Protein AF-A0A2D4GSC5-F1 (afdb_monomer_lite)

Organism: Micrurus corallinus (NCBI:txid54390)

Sequence (103 aa):
GVNVDGFWDIYVHSRNNWLYWQFGFHSLLVCKLDLEPKISQPPLPTKLPYKNNVYWILRQQLNWYDAWKECKQKGSDLASIHSISEQVFLEDIVKRDGFPLWI

InterPro domains:
  IPR001304 C-type lectin-like [PF00059] (61-103)
  IPR001304 C-type lectin-like [PS50041] (50-103)
  IPR016186 C-type lectin-like/link domain superfamily [G3DSA:3.10.100.10] (31-103)
  IPR016187 C-type lectin fold [SSF56436] (17-103)

Radius of gyration: 21.48 Å; chains: 1; bounding box: 57×38×44 Å

Structure (mmCIF, N/CA/C/O backbone):
data_AF-A0A2D4GSC5-F1
#
_entry.id   AF-A0A2D4GSC5-F1
#
loop_
_atom_site.group_PDB
_atom_site.id
_atom_site.type_symbol
_atom_site.label_atom_id
_atom_site.label_alt_id
_atom_site.label_comp_id
_atom_site.label_asym_id
_atom_site.label_entity_id
_atom_site.label_seq_id
_atom_site.pdbx_PDB_ins_code
_atom_site.Cartn_x
_atom_site.Cartn_y
_atom_site.Cartn_z
_atom_site.occupancy
_atom_site.B_iso_or_equiv
_atom_site.auth_seq_id
_atom_site.auth_comp_id
_atom_site.auth_asym_id
_atom_site.auth_atom_id
_atom_site.pdbx_PDB_model_num
ATOM 1 N N . GLY A 1 1 ? 21.493 7.578 -12.870 1.00 60.81 1 GLY A N 1
ATOM 2 C CA . GLY A 1 1 ? 20.131 7.627 -12.286 1.00 60.81 1 GLY A CA 1
ATOM 3 C C . GLY A 1 1 ? 19.229 6.705 -13.079 1.00 60.81 1 GLY A C 1
ATOM 4 O O . GLY A 1 1 ? 19.694 6.200 -14.090 1.00 60.81 1 GLY A O 1
ATOM 5 N N . VAL A 1 2 ? 17.996 6.450 -12.635 1.00 59.62 2 VAL A N 1
ATOM 6 C CA . VAL A 1 2 ? 17.038 5.654 -13.425 1.00 59.62 2 VAL A CA 1
ATOM 7 C C . VAL A 1 2 ? 16.609 6.462 -14.653 1.00 59.62 2 VAL A C 1
ATOM 9 O O . VAL A 1 2 ? 16.202 7.614 -14.505 1.00 59.62 2 VAL A O 1
ATOM 12 N N . ASN A 1 3 ? 16.760 5.892 -15.843 1.00 61.41 3 ASN A N 1
ATOM 13 C CA . ASN A 1 3 ? 16.352 6.483 -17.112 1.00 61.41 3 ASN A CA 1
ATOM 14 C C . ASN A 1 3 ? 14.843 6.247 -17.346 1.00 61.41 3 ASN A C 1
ATOM 16 O O . ASN A 1 3 ? 14.177 5.554 -16.575 1.00 61.41 3 ASN A O 1
ATOM 20 N N . VAL A 1 4 ? 14.270 6.851 -18.386 1.00 63.88 4 VAL A N 1
ATOM 21 C CA . VAL A 1 4 ? 12.831 6.785 -18.707 1.00 63.88 4 VAL A CA 1
ATO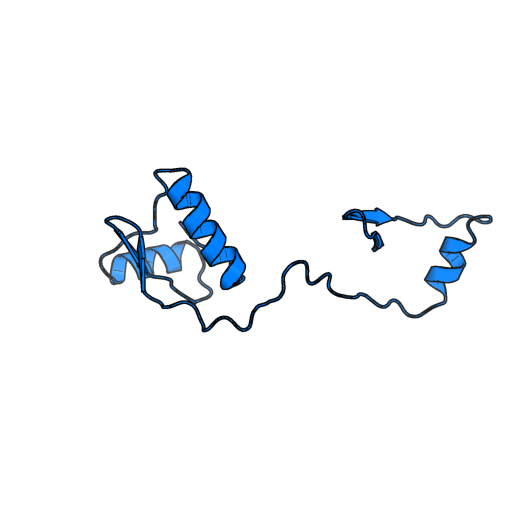M 22 C C . VAL A 1 4 ? 12.339 5.375 -19.053 1.00 63.88 4 VAL A C 1
ATOM 24 O O . VAL A 1 4 ? 11.136 5.137 -19.077 1.00 63.88 4 VAL A O 1
ATOM 27 N N . ASP A 1 5 ? 13.255 4.444 -19.301 1.00 69.00 5 ASP A N 1
ATOM 28 C CA . ASP A 1 5 ? 12.996 3.023 -19.533 1.00 69.00 5 ASP A CA 1
ATOM 29 C C . ASP A 1 5 ? 13.024 2.175 -18.244 1.00 69.00 5 ASP A C 1
ATOM 31 O O . ASP A 1 5 ? 12.769 0.972 -18.290 1.00 69.00 5 ASP A O 1
ATOM 35 N N . GLY A 1 6 ? 13.302 2.790 -17.089 1.00 61.72 6 GLY A N 1
ATOM 36 C CA . GLY A 1 6 ? 13.348 2.119 -15.793 1.00 61.72 6 GLY A CA 1
ATOM 37 C C . GLY A 1 6 ? 14.697 1.481 -15.443 1.00 61.72 6 GLY A C 1
ATOM 38 O O . GLY A 1 6 ? 14.810 0.886 -14.368 1.00 61.72 6 GLY A O 1
ATOM 39 N N . PHE A 1 7 ? 15.731 1.624 -16.279 1.00 66.00 7 PHE A N 1
ATOM 40 C CA . PHE A 1 7 ? 17.068 1.088 -16.003 1.00 66.00 7 PHE A CA 1
ATOM 41 C C . PHE A 1 7 ? 18.008 2.132 -15.398 1.00 66.00 7 PHE A C 1
ATOM 43 O O . PHE A 1 7 ? 17.872 3.334 -15.608 1.00 66.00 7 PHE A O 1
ATOM 50 N N . TRP A 1 8 ? 18.983 1.677 -14.608 1.00 71.69 8 TRP A N 1
ATOM 51 C CA . TRP A 1 8 ? 19.983 2.554 -14.001 1.00 71.69 8 TRP A CA 1
ATOM 52 C C . TRP A 1 8 ? 21.110 2.873 -14.981 1.00 71.69 8 TRP A C 1
ATOM 54 O O . TRP A 1 8 ? 21.912 2.000 -15.306 1.00 71.69 8 TRP A O 1
ATOM 64 N N . ASP A 1 9 ? 21.259 4.149 -15.331 1.00 71.88 9 ASP A N 1
ATOM 65 C CA . ASP A 1 9 ? 22.466 4.636 -15.991 1.00 71.88 9 ASP A CA 1
ATOM 66 C C . ASP A 1 9 ? 23.554 4.908 -14.951 1.00 71.88 9 ASP A C 1
ATOM 68 O O . ASP A 1 9 ? 23.413 5.777 -14.072 1.00 71.88 9 ASP A O 1
ATOM 72 N N . ILE A 1 10 ? 24.652 4.160 -15.067 1.00 72.38 10 ILE A N 1
ATOM 73 C CA . ILE A 1 10 ? 25.862 4.319 -14.261 1.00 72.38 10 ILE A CA 1
ATOM 74 C C . ILE A 1 10 ? 26.954 4.912 -15.152 1.00 72.38 10 ILE A C 1
ATOM 76 O O . ILE A 1 10 ? 27.488 4.245 -16.037 1.00 72.38 10 ILE A O 1
ATOM 80 N N . TYR A 1 11 ? 27.322 6.167 -14.893 1.00 74.25 11 TYR A N 1
ATOM 81 C CA . TYR A 1 11 ? 28.410 6.838 -15.602 1.00 74.25 11 TYR A CA 1
ATOM 82 C C . TYR A 1 11 ? 29.721 6.657 -14.836 1.00 74.25 11 TYR A C 1
ATOM 84 O O . TYR A 1 11 ? 29.937 7.266 -13.789 1.00 74.25 11 TYR A O 1
ATOM 92 N N . VAL A 1 12 ? 30.607 5.809 -15.355 1.00 72.19 12 VAL A N 1
ATOM 93 C CA . VAL A 1 12 ? 31.919 5.543 -14.748 1.00 72.19 12 VAL A CA 1
ATOM 94 C C . VAL A 1 12 ? 32.905 6.671 -15.083 1.00 72.19 12 VAL A C 1
ATOM 96 O O . VAL A 1 12 ? 32.914 7.185 -16.208 1.00 72.19 12 VAL A O 1
ATOM 99 N N . HIS A 1 13 ? 33.754 7.035 -14.113 1.00 70.19 13 HIS A N 1
ATOM 100 C CA . HIS A 1 13 ? 34.829 8.018 -14.280 1.00 70.19 13 HIS A CA 1
ATOM 101 C C . HIS A 1 13 ? 35.824 7.557 -15.351 1.00 70.19 13 HIS A C 1
ATOM 103 O O . HIS A 1 13 ? 36.565 6.594 -15.160 1.00 70.19 13 HIS A O 1
ATOM 109 N N . SER A 1 14 ? 35.847 8.249 -16.489 1.00 73.94 14 SER A N 1
ATOM 110 C CA . SER A 1 14 ? 36.776 7.982 -17.585 1.00 73.94 14 SER A CA 1
ATOM 111 C C . SER A 1 14 ? 37.150 9.282 -18.283 1.00 73.94 14 SER A C 1
ATOM 113 O O . SER A 1 14 ? 36.320 10.174 -18.453 1.00 73.94 14 SER A O 1
ATOM 115 N N . ARG A 1 15 ? 38.413 9.382 -18.712 1.00 66.56 15 ARG A N 1
ATOM 116 C CA . ARG A 1 15 ? 39.005 10.602 -19.284 1.00 66.56 15 ARG A CA 1
ATOM 117 C C . ARG A 1 15 ? 38.282 11.102 -20.545 1.00 66.56 15 ARG A C 1
ATOM 119 O O . ARG A 1 15 ? 38.282 12.299 -20.793 1.00 66.56 15 ARG A O 1
ATOM 126 N N . ASN A 1 16 ? 37.623 10.201 -21.277 1.00 74.06 16 ASN A N 1
ATOM 127 C CA . ASN A 1 16 ? 36.867 10.510 -22.498 1.00 74.06 16 ASN A CA 1
ATOM 128 C C . ASN A 1 16 ? 35.344 10.473 -22.290 1.00 74.06 16 ASN A C 1
ATOM 130 O O . ASN A 1 16 ? 34.586 10.618 -23.247 1.00 74.06 16 ASN A O 1
ATOM 134 N N . ASN A 1 17 ? 34.875 10.259 -21.059 1.00 75.12 17 ASN A N 1
ATOM 135 C CA . ASN A 1 17 ? 33.451 10.229 -20.761 1.00 75.12 17 ASN A CA 1
ATOM 136 C C . ASN A 1 17 ? 32.979 11.630 -20.358 1.00 75.12 17 ASN A C 1
ATOM 138 O O . ASN A 1 17 ? 32.951 11.983 -19.181 1.00 75.12 17 ASN A O 1
ATOM 142 N N . TRP A 1 18 ? 32.634 12.445 -21.352 1.00 72.69 18 TRP A N 1
ATOM 143 C CA . TRP A 1 18 ? 32.167 13.816 -21.135 1.00 72.69 18 TRP A CA 1
ATOM 144 C C . TRP A 1 18 ? 30.893 13.885 -20.268 1.00 72.69 18 TRP A C 1
ATOM 146 O O . TRP A 1 18 ? 30.762 14.808 -19.465 1.00 72.69 18 TRP A O 1
ATOM 156 N N . LEU A 1 19 ? 30.013 12.874 -20.347 1.00 71.19 19 LEU A N 1
ATOM 157 C CA . LEU A 1 19 ? 28.785 12.775 -19.544 1.00 71.19 19 LEU A CA 1
ATOM 158 C C . LEU A 1 19 ? 29.088 12.658 -18.047 1.00 71.19 19 LEU A C 1
ATOM 160 O O . LEU A 1 19 ? 28.401 13.272 -17.234 1.00 71.19 19 LEU A O 1
ATOM 164 N N . TYR A 1 20 ? 30.150 11.933 -17.672 1.00 75.88 20 TYR A N 1
ATOM 165 C CA . TYR A 1 20 ? 30.587 11.850 -16.274 1.00 75.88 20 TYR A CA 1
ATOM 166 C C . TYR A 1 20 ? 30.896 13.242 -15.703 1.00 75.88 20 TYR A C 1
ATOM 168 O O . TYR A 1 20 ? 30.442 13.585 -14.613 1.00 75.88 20 TYR A O 1
ATOM 176 N N . TRP A 1 21 ? 31.641 14.062 -16.450 1.00 72.31 21 TRP A N 1
ATOM 177 C CA . TRP A 1 21 ? 32.005 15.408 -16.011 1.00 72.31 21 TRP A CA 1
ATOM 178 C C . TRP A 1 21 ? 30.796 16.337 -15.998 1.00 72.31 21 TRP A C 1
ATOM 180 O O . TRP A 1 21 ? 30.562 17.025 -15.008 1.00 72.31 21 TRP A O 1
ATOM 190 N N . GLN A 1 22 ? 29.983 16.314 -17.054 1.00 70.94 22 GLN A N 1
ATOM 191 C CA . GLN A 1 22 ? 28.783 17.139 -17.141 1.00 70.94 22 GLN A CA 1
ATOM 192 C C . GLN A 1 22 ? 27.836 16.899 -15.956 1.00 70.94 22 GLN A C 1
ATOM 194 O O . GLN A 1 22 ? 27.403 17.863 -15.328 1.00 70.94 22 GLN A O 1
ATOM 199 N N . PHE A 1 23 ? 27.552 15.642 -15.607 1.00 69.62 23 PHE A N 1
ATOM 200 C CA . PHE A 1 23 ? 26.663 15.320 -14.487 1.00 69.62 23 PHE A CA 1
ATOM 201 C C . PHE A 1 23 ? 27.330 15.425 -13.107 1.00 69.62 23 PHE A C 1
ATOM 203 O O . PHE A 1 23 ? 26.622 15.508 -12.109 1.00 69.62 23 PHE A O 1
ATOM 210 N N . GLY A 1 24 ? 28.664 15.453 -13.025 1.00 65.69 24 GLY A N 1
ATOM 211 C CA . GLY A 1 24 ? 29.395 15.666 -11.772 1.00 65.69 24 GLY A CA 1
ATOM 212 C C . GLY A 1 24 ? 29.504 17.136 -11.343 1.00 65.69 24 GLY A C 1
ATOM 213 O O . GLY A 1 24 ? 29.620 17.409 -10.151 1.00 65.69 24 GLY A O 1
ATOM 214 N N . PHE A 1 25 ? 29.465 18.083 -12.289 1.00 64.19 25 PHE A N 1
ATOM 215 C CA . PHE A 1 25 ? 29.591 19.521 -12.000 1.00 64.19 25 PHE A CA 1
ATOM 216 C C . PHE A 1 25 ? 28.262 20.231 -11.699 1.00 64.19 25 PHE A C 1
ATOM 218 O O . PHE A 1 25 ? 28.273 21.301 -11.092 1.00 64.19 25 PHE A O 1
ATOM 225 N N . HIS A 1 26 ? 27.123 19.665 -12.106 1.00 61.09 26 HIS A N 1
ATOM 226 C CA . HIS A 1 26 ? 25.802 20.261 -11.881 1.00 61.09 26 HIS A CA 1
ATOM 227 C C . HIS A 1 26 ? 25.142 19.665 -10.630 1.00 61.09 26 HIS A C 1
ATOM 229 O O . HIS A 1 26 ? 25.319 18.486 -10.328 1.00 61.09 26 HIS A O 1
ATOM 235 N N . SER A 1 27 ?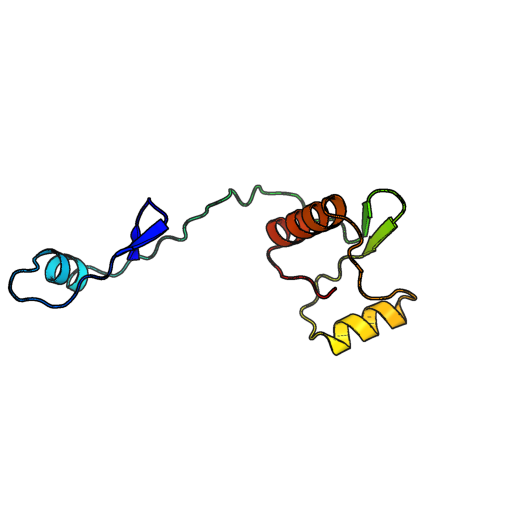 24.377 20.474 -9.889 1.00 55.66 27 SER A N 1
ATOM 236 C CA . SER A 1 27 ? 23.644 20.016 -8.703 1.00 55.66 27 SER A CA 1
ATOM 237 C C . SER A 1 27 ? 22.773 18.796 -9.022 1.00 55.66 27 SER A C 1
ATOM 239 O O . SER A 1 27 ? 21.989 18.812 -9.971 1.00 55.66 27 SER A O 1
ATOM 241 N N . LEU A 1 28 ? 22.905 17.741 -8.213 1.00 67.31 28 LEU A N 1
ATOM 242 C CA . LEU A 1 28 ? 22.153 16.499 -8.370 1.00 67.31 28 LEU A CA 1
ATOM 243 C C . LEU A 1 28 ? 20.690 16.727 -7.969 1.00 67.31 28 LEU A C 1
ATOM 245 O O . LEU A 1 28 ? 20.362 16.805 -6.787 1.00 67.31 28 LEU A O 1
ATOM 249 N N . LEU A 1 29 ? 19.812 16.838 -8.962 1.00 59.09 29 LEU A N 1
ATOM 250 C CA . LEU A 1 29 ? 18.366 16.897 -8.772 1.00 59.09 29 LEU A CA 1
ATOM 251 C C . LEU A 1 29 ? 17.786 15.495 -8.965 1.00 59.09 29 LEU A C 1
ATOM 253 O O . LEU A 1 29 ? 17.993 14.866 -10.001 1.00 59.09 29 LEU A O 1
ATOM 257 N N . VAL A 1 30 ? 17.057 15.007 -7.963 1.00 66.94 30 VAL A N 1
ATOM 258 C CA . VAL A 1 30 ? 16.326 13.739 -8.040 1.00 66.94 30 VAL A CA 1
ATOM 259 C C . VAL A 1 30 ? 14.841 14.059 -8.046 1.00 66.94 30 VAL A C 1
ATOM 261 O O . VAL A 1 30 ? 14.291 14.517 -7.046 1.00 66.94 30 VAL A O 1
ATOM 264 N N . CYS A 1 31 ? 14.188 13.816 -9.178 1.00 61.94 31 CYS A N 1
ATOM 265 C CA . CYS A 1 31 ? 12.737 13.864 -9.261 1.00 61.94 31 CYS A CA 1
ATOM 266 C C . CYS A 1 31 ? 12.179 12.494 -8.885 1.00 61.94 31 CYS A C 1
ATOM 268 O O . CYS A 1 31 ? 12.628 11.462 -9.384 1.00 61.94 31 CYS A O 1
ATOM 270 N N . LYS A 1 32 ? 11.185 12.482 -7.999 1.00 65.62 32 LYS A N 1
ATOM 271 C CA . LYS A 1 32 ? 10.407 11.281 -7.727 1.00 65.62 32 LYS A CA 1
ATOM 272 C C . LYS A 1 32 ? 9.622 10.934 -8.996 1.00 65.62 32 LYS A C 1
ATOM 274 O O . LYS A 1 32 ? 8.838 11.752 -9.466 1.00 65.62 32 LYS A O 1
ATOM 279 N N . LEU A 1 33 ? 9.842 9.740 -9.547 1.00 63.38 33 LEU A N 1
ATOM 280 C CA . LEU A 1 33 ? 8.962 9.164 -10.564 1.00 63.38 33 LEU A CA 1
ATOM 281 C C . LEU A 1 33 ? 7.627 8.860 -9.872 1.00 63.38 33 LEU A C 1
ATOM 283 O O . LEU A 1 33 ? 7.470 7.813 -9.245 1.00 63.38 33 LEU A O 1
ATOM 287 N N . ASP A 1 34 ? 6.688 9.805 -9.903 1.00 57.56 34 ASP A N 1
ATOM 288 C CA . ASP A 1 34 ? 5.295 9.539 -9.547 1.00 57.56 34 ASP A CA 1
ATOM 289 C C . ASP A 1 34 ? 4.701 8.644 -10.646 1.00 57.56 34 ASP A C 1
ATOM 291 O O . ASP A 1 34 ? 4.073 9.109 -11.592 1.00 57.56 34 ASP A O 1
ATOM 295 N N . LEU A 1 35 ? 4.978 7.339 -10.555 1.00 58.25 35 LEU A N 1
ATOM 296 C CA . LEU A 1 35 ? 4.503 6.325 -11.505 1.00 58.25 35 LEU A CA 1
ATOM 297 C C . LEU A 1 35 ? 2.987 6.130 -11.463 1.00 58.25 35 LEU A C 1
ATOM 299 O O . LEU A 1 35 ? 2.417 5.535 -12.371 1.00 58.25 35 LEU A O 1
ATOM 303 N N . GLU A 1 36 ? 2.322 6.671 -10.452 1.00 58.56 36 GLU A N 1
ATOM 304 C CA . GLU A 1 36 ? 0.876 6.717 -10.375 1.00 58.56 36 GLU A CA 1
ATOM 305 C C . GLU A 1 36 ? 0.509 8.088 -9.807 1.00 58.56 36 GLU A C 1
ATOM 307 O O . GLU A 1 36 ? 1.161 8.543 -8.853 1.00 58.56 36 GLU A O 1
ATOM 312 N N . PRO A 1 37 ? -0.518 8.781 -10.336 1.00 56.28 37 PRO A N 1
ATOM 313 C CA . PRO A 1 37 ? -1.106 9.852 -9.566 1.00 56.28 37 PRO A CA 1
ATOM 314 C C . PRO A 1 37 ? -1.467 9.219 -8.223 1.00 56.28 37 PRO A C 1
ATOM 316 O O . PRO A 1 37 ? -2.259 8.276 -8.172 1.00 56.28 37 PRO A O 1
ATOM 319 N N . LYS A 1 38 ? -0.922 9.752 -7.122 1.00 57.84 38 LYS A N 1
ATOM 320 C CA . LYS A 1 38 ? -1.667 9.746 -5.866 1.00 57.84 38 LYS A CA 1
ATOM 321 C C . LYS A 1 38 ? -2.916 10.557 -6.174 1.00 57.84 38 LYS A C 1
ATOM 323 O O . LYS A 1 38 ? -2.984 11.748 -5.884 1.00 57.84 38 LYS A O 1
ATOM 328 N N . ILE A 1 39 ? -3.869 9.923 -6.866 1.00 55.00 39 ILE A N 1
ATOM 329 C CA . ILE A 1 39 ? -5.242 10.366 -6.965 1.00 55.00 39 ILE A CA 1
ATOM 330 C C . ILE A 1 39 ? -5.539 10.740 -5.525 1.00 55.00 39 ILE A C 1
ATOM 332 O O . ILE A 1 39 ? -5.211 9.971 -4.616 1.00 55.00 39 ILE A O 1
ATOM 336 N N . SER A 1 40 ? -6.039 11.948 -5.310 1.00 54.94 40 SER A N 1
ATOM 337 C CA . SER A 1 40 ? -6.544 12.416 -4.028 1.00 54.94 40 SER A CA 1
ATOM 338 C C . SER A 1 40 ? -7.730 11.533 -3.633 1.00 54.94 40 SER A C 1
ATOM 340 O O . SER A 1 40 ? -8.883 11.959 -3.643 1.00 54.94 40 SER A O 1
ATOM 342 N N . GLN A 1 41 ? -7.476 10.245 -3.435 1.00 62.75 41 GLN A N 1
ATOM 343 C CA . GLN A 1 41 ? -8.457 9.270 -3.069 1.00 62.75 41 GLN A CA 1
ATOM 344 C C . GLN A 1 41 ? -8.773 9.579 -1.622 1.00 62.75 41 GLN A C 1
ATOM 346 O O . GLN A 1 41 ? -7.861 9.843 -0.828 1.00 62.75 41 GLN A O 1
ATOM 351 N N . PRO A 1 42 ? -10.062 9.575 -1.271 1.00 69.12 42 PRO A N 1
ATOM 352 C CA . PRO A 1 42 ? -10.422 9.624 0.125 1.00 69.12 42 PRO A CA 1
ATOM 353 C C . PRO A 1 42 ? -9.666 8.509 0.864 1.00 69.12 42 PRO A C 1
ATOM 355 O O . PRO A 1 42 ? -9.449 7.434 0.286 1.00 69.12 42 PRO A O 1
ATOM 358 N N . PRO A 1 43 ? -9.251 8.761 2.117 1.00 73.75 43 PRO A N 1
ATOM 359 C CA . PRO A 1 43 ? -8.558 7.760 2.910 1.00 73.75 43 PRO A CA 1
ATOM 360 C C . PRO A 1 43 ? -9.371 6.467 2.901 1.00 73.75 43 PRO A C 1
ATOM 362 O O . PRO A 1 43 ? -10.590 6.500 3.098 1.00 73.75 43 PRO A O 1
ATOM 365 N N . LEU A 1 44 ? -8.702 5.332 2.669 1.00 81.25 44 LEU A N 1
ATOM 366 C CA . LEU A 1 44 ? -9.369 4.034 2.646 1.00 81.25 44 LEU A CA 1
ATOM 367 C C . LEU A 1 44 ? -10.178 3.840 3.941 1.00 81.25 44 LEU A C 1
ATOM 369 O O . LEU A 1 44 ? -9.710 4.209 5.022 1.00 81.25 44 LEU A O 1
ATOM 373 N N . PRO A 1 45 ? -11.408 3.312 3.885 1.00 87.50 45 PRO A N 1
ATOM 374 C CA . PRO A 1 45 ? -12.127 2.934 5.092 1.00 87.50 45 PRO A CA 1
ATOM 375 C C . PRO A 1 45 ? -11.341 1.909 5.920 1.00 87.50 45 PRO A C 1
ATOM 377 O O . PRO A 1 45 ? -10.697 1.016 5.384 1.00 87.50 45 PRO A O 1
ATOM 380 N N . THR A 1 46 ? -11.449 1.988 7.248 1.00 88.94 46 THR A N 1
ATOM 381 C CA . THR A 1 46 ? -10.833 1.012 8.172 1.00 88.94 46 THR A CA 1
ATOM 382 C C . THR A 1 46 ? -11.465 -0.385 8.055 1.00 88.94 46 THR A C 1
ATOM 384 O O . THR A 1 46 ? -10.887 -1.358 8.525 1.00 88.94 46 THR A O 1
ATOM 387 N N . LYS A 1 47 ? -12.651 -0.501 7.443 1.00 92.81 47 LYS A N 1
ATOM 388 C CA . LYS A 1 47 ? -13.337 -1.773 7.182 1.00 92.81 47 LYS A CA 1
ATOM 389 C C . LYS A 1 47 ? -13.699 -1.865 5.708 1.00 92.81 47 LYS A C 1
ATOM 391 O O . LYS A 1 47 ? -14.396 -0.984 5.206 1.00 92.81 47 LYS A O 1
ATOM 396 N N . LEU A 1 48 ? -13.270 -2.930 5.045 1.00 92.44 48 LEU A N 1
ATOM 397 C CA . LEU A 1 48 ? -13.488 -3.149 3.621 1.00 92.44 48 LEU A CA 1
ATOM 398 C C . LEU A 1 48 ? -14.174 -4.504 3.406 1.00 92.44 48 LEU A C 1
ATOM 400 O O . LEU A 1 48 ? -13.567 -5.541 3.680 1.00 92.44 48 LEU A O 1
ATOM 404 N N . PRO A 1 49 ? -15.437 -4.535 2.950 1.00 93.75 49 PRO A N 1
ATOM 405 C CA . PRO A 1 49 ? -16.075 -5.786 2.570 1.00 93.75 49 PRO A CA 1
ATOM 406 C C . PRO A 1 49 ? -15.473 -6.298 1.256 1.00 93.75 49 PRO A C 1
ATOM 408 O O . PRO A 1 49 ? -15.352 -5.550 0.287 1.00 93.75 49 PRO A O 1
ATOM 411 N N . TYR A 1 50 ? -15.131 -7.582 1.213 1.00 94.31 50 TYR A N 1
ATOM 412 C CA . TYR A 1 50 ? -14.699 -8.262 -0.002 1.00 94.31 50 TYR A CA 1
ATOM 413 C C . TYR A 1 50 ? -15.262 -9.683 -0.023 1.00 94.31 50 TYR A C 1
ATOM 415 O O . TYR A 1 50 ? -14.924 -10.520 0.817 1.00 94.31 50 TYR A O 1
ATOM 423 N N . LYS A 1 51 ? -16.137 -9.955 -0.999 1.00 92.81 51 LYS A N 1
ATOM 424 C CA . LYS A 1 51 ? -16.917 -11.200 -1.081 1.00 92.81 51 LYS A CA 1
ATOM 425 C C . LYS A 1 51 ? -17.653 -11.475 0.242 1.00 92.81 51 LYS A C 1
ATOM 427 O O . LYS A 1 51 ? -18.458 -10.655 0.668 1.00 92.81 51 LYS A O 1
ATOM 432 N N . ASN A 1 52 ? -17.358 -12.605 0.883 1.00 93.19 52 ASN A N 1
ATOM 433 C CA . ASN A 1 52 ? -17.999 -13.058 2.117 1.00 93.19 52 ASN A CA 1
ATOM 434 C C . ASN A 1 52 ? -17.240 -12.623 3.383 1.00 93.19 52 ASN A C 1
ATOM 436 O O . ASN A 1 52 ? -17.657 -12.974 4.483 1.00 93.19 52 ASN A O 1
ATOM 440 N N . ASN A 1 53 ? -16.138 -11.879 3.238 1.00 91.31 53 ASN A N 1
ATOM 441 C CA . ASN A 1 53 ? -15.265 -11.473 4.334 1.00 91.31 53 ASN A CA 1
ATOM 442 C C . ASN A 1 53 ? -15.271 -9.949 4.512 1.00 91.31 53 ASN A C 1
ATOM 444 O O . ASN A 1 53 ? -15.555 -9.186 3.585 1.00 91.31 53 ASN A O 1
ATOM 448 N N . VAL A 1 54 ? -14.914 -9.497 5.715 1.00 92.94 54 VAL A N 1
ATOM 449 C CA . VAL A 1 54 ? -14.693 -8.079 6.016 1.00 92.94 54 VAL A CA 1
ATOM 450 C C . VAL A 1 54 ? -13.266 -7.903 6.509 1.00 92.94 54 VAL A C 1
ATOM 452 O O . VAL A 1 54 ? -12.893 -8.430 7.554 1.00 92.94 54 VAL A O 1
ATOM 455 N N . TYR A 1 55 ? -12.489 -7.128 5.763 1.00 93.00 55 TYR A N 1
ATOM 456 C CA . TYR A 1 55 ? -11.102 -6.807 6.058 1.00 93.00 55 TYR A CA 1
ATOM 457 C C . TYR A 1 55 ? -11.013 -5.586 6.963 1.00 93.00 55 TYR A C 1
ATOM 459 O O . TYR A 1 55 ? -11.583 -4.540 6.654 1.00 93.00 55 TYR A O 1
ATOM 467 N N . TRP A 1 56 ? -10.289 -5.708 8.073 1.00 92.88 56 TRP A N 1
ATOM 468 C CA . TRP A 1 56 ? -10.050 -4.609 9.006 1.00 92.88 56 TRP A CA 1
ATOM 469 C C . TRP A 1 56 ? -8.622 -4.103 8.838 1.00 92.88 56 TRP A C 1
ATOM 471 O O . TRP A 1 56 ? -7.668 -4.823 9.117 1.00 92.88 56 TRP A O 1
ATOM 481 N N . ILE A 1 57 ? -8.477 -2.861 8.384 1.00 91.00 57 ILE A N 1
ATOM 482 C CA . ILE A 1 57 ? -7.180 -2.268 8.059 1.00 91.00 57 ILE A CA 1
ATOM 483 C C . ILE A 1 57 ? -6.654 -1.490 9.264 1.00 91.00 57 ILE A C 1
ATOM 485 O O . ILE A 1 57 ? -7.187 -0.440 9.633 1.00 91.00 57 ILE A O 1
ATOM 489 N N . LEU A 1 58 ? -5.592 -1.997 9.889 1.00 89.62 58 LEU A N 1
ATOM 490 C CA . LEU A 1 58 ? -4.910 -1.330 10.996 1.00 89.62 58 LEU A CA 1
ATOM 491 C C . LEU A 1 58 ? -3.837 -0.382 10.448 1.00 89.62 58 LEU A C 1
ATOM 493 O O . LEU A 1 58 ? -2.740 -0.803 10.102 1.00 89.62 58 LEU A O 1
ATOM 497 N N . ARG A 1 59 ? -4.134 0.920 10.408 1.00 85.81 59 ARG A N 1
ATOM 498 C CA . ARG A 1 59 ? -3.207 1.971 9.934 1.00 85.81 59 ARG A CA 1
ATOM 499 C C . ARG A 1 59 ? -2.184 2.396 10.992 1.00 85.81 59 ARG A C 1
ATOM 501 O O . ARG A 1 59 ? -1.946 3.581 11.202 1.00 85.81 59 ARG A O 1
ATOM 508 N N . GLN A 1 60 ? -1.635 1.425 11.710 1.00 87.88 60 GLN A N 1
ATOM 509 C CA . GLN A 1 60 ? -0.640 1.633 12.757 1.00 87.88 60 GLN A CA 1
ATO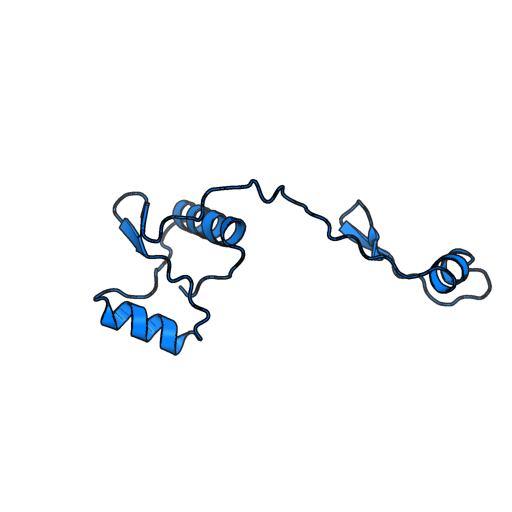M 510 C C . GLN A 1 60 ? 0.668 0.974 12.331 1.00 87.88 60 GLN A C 1
ATOM 512 O O . GLN A 1 60 ? 0.663 -0.142 11.816 1.00 87.88 60 GLN A O 1
ATOM 517 N N . GLN A 1 61 ? 1.793 1.648 12.563 1.00 90.06 61 GLN A N 1
ATOM 518 C CA . GLN A 1 61 ? 3.105 1.062 12.319 1.00 90.06 61 GLN A CA 1
ATOM 519 C C . GLN A 1 61 ? 3.434 0.085 13.453 1.00 90.06 61 GLN A C 1
ATOM 521 O O . GLN A 1 61 ? 3.934 0.480 14.503 1.00 90.06 61 GLN A O 1
ATOM 526 N N . LEU A 1 62 ? 3.115 -1.188 13.238 1.00 93.00 62 LEU A N 1
ATOM 527 C CA . LEU A 1 62 ? 3.340 -2.273 14.190 1.00 93.00 62 LEU A CA 1
ATOM 528 C C . LEU A 1 62 ? 4.398 -3.233 13.642 1.00 93.00 62 LEU A C 1
ATOM 530 O O . LEU A 1 62 ? 4.522 -3.409 12.428 1.00 93.00 62 LEU A O 1
ATOM 534 N N . ASN A 1 63 ? 5.148 -3.884 14.531 1.00 95.75 63 ASN A N 1
ATOM 535 C CA . ASN A 1 63 ? 5.856 -5.105 14.150 1.00 95.75 63 ASN A CA 1
ATOM 536 C C . ASN A 1 63 ? 4.848 -6.262 14.010 1.00 95.75 63 ASN A C 1
ATOM 538 O O . ASN A 1 63 ? 3.691 -6.148 14.417 1.00 95.75 63 ASN A O 1
ATOM 542 N N . TRP A 1 64 ? 5.294 -7.382 13.441 1.00 95.25 64 TRP A N 1
ATOM 543 C CA . TRP A 1 64 ? 4.423 -8.530 13.181 1.00 95.25 64 TRP A CA 1
ATOM 544 C C . TRP A 1 64 ? 3.717 -9.055 14.444 1.00 95.25 64 TRP A C 1
ATOM 546 O O . TRP A 1 64 ? 2.517 -9.322 14.413 1.00 95.25 64 TRP A O 1
ATOM 556 N N . TYR A 1 65 ? 4.433 -9.157 15.570 1.00 96.81 65 TYR A N 1
ATOM 557 C CA . TYR A 1 65 ? 3.875 -9.696 16.813 1.00 96.81 65 TYR A CA 1
ATOM 558 C C . TYR A 1 65 ? 2.797 -8.782 17.404 1.00 96.81 65 TYR A C 1
ATOM 560 O O . TYR A 1 65 ? 1.734 -9.257 17.803 1.00 96.81 65 TYR A O 1
ATOM 568 N N . ASP A 1 66 ? 3.039 -7.471 17.417 1.00 97.44 66 ASP A N 1
ATOM 569 C CA . ASP A 1 66 ? 2.064 -6.493 17.897 1.00 97.44 66 ASP A CA 1
ATOM 570 C C . ASP A 1 66 ? 0.834 -6.435 16.981 1.00 97.44 66 ASP A C 1
ATOM 572 O O . ASP A 1 66 ? -0.289 -6.372 17.476 1.00 97.44 66 ASP A O 1
ATOM 576 N N .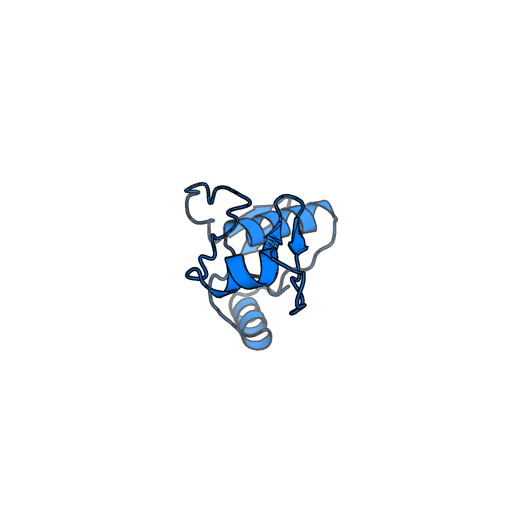 ALA A 1 67 ? 1.012 -6.546 15.659 1.00 96.50 67 ALA A N 1
ATOM 577 C CA . ALA A 1 67 ? -0.099 -6.628 14.710 1.00 96.50 67 ALA A CA 1
ATOM 578 C C . ALA A 1 67 ? -0.966 -7.874 14.948 1.00 96.50 67 ALA A C 1
ATOM 580 O O . ALA A 1 67 ? -2.189 -7.771 15.057 1.00 96.50 67 ALA A O 1
ATOM 581 N N . TRP A 1 68 ? -0.338 -9.044 15.097 1.00 96.38 68 TRP A N 1
ATOM 582 C CA . TRP A 1 68 ? -1.035 -10.289 15.418 1.00 96.38 68 TRP A CA 1
ATOM 583 C C . TRP A 1 68 ? -1.796 -10.190 16.747 1.00 96.38 68 TRP A C 1
ATOM 585 O O . TRP A 1 68 ? -2.976 -10.542 16.826 1.00 96.38 68 TRP A O 1
ATOM 595 N N . LYS A 1 69 ? -1.152 -9.648 17.787 1.00 97.62 69 LYS A N 1
ATOM 596 C CA . LYS A 1 69 ? -1.761 -9.442 19.105 1.00 97.62 69 LYS A CA 1
ATOM 597 C C . LYS A 1 69 ? -2.967 -8.501 19.038 1.00 97.62 69 LYS A C 1
ATOM 599 O O . LYS A 1 69 ? -4.001 -8.818 19.625 1.00 97.62 69 LYS A O 1
ATOM 604 N N . GLU A 1 70 ? -2.870 -7.387 18.316 1.00 96.31 70 GLU A N 1
ATOM 605 C CA . GLU A 1 70 ? -3.987 -6.455 18.102 1.00 96.31 70 GLU A CA 1
ATOM 606 C C . GLU A 1 70 ? -5.162 -7.125 17.379 1.00 96.31 70 GLU A C 1
ATOM 608 O O . GLU A 1 70 ? -6.314 -6.969 17.793 1.00 96.31 70 GLU A O 1
ATOM 613 N N . CYS A 1 71 ? -4.893 -7.923 16.339 1.00 94.75 71 CYS A N 1
ATOM 614 C CA . CYS A 1 71 ? -5.924 -8.703 15.652 1.00 94.75 71 CYS A CA 1
ATOM 615 C C . CYS A 1 71 ? -6.633 -9.663 16.617 1.00 94.75 71 CYS A C 1
ATOM 617 O O . CYS A 1 71 ? -7.866 -9.670 16.678 1.00 94.75 71 CYS A O 1
ATOM 619 N N . LYS A 1 72 ? -5.871 -10.397 17.439 1.00 96.62 72 LYS A N 1
ATOM 620 C CA . LYS A 1 72 ? -6.415 -11.318 18.451 1.00 96.62 72 LYS A CA 1
ATOM 621 C C . LYS A 1 72 ? -7.257 -10.607 19.504 1.00 96.62 72 LYS A C 1
ATOM 623 O O . LYS A 1 72 ? -8.343 -11.079 19.830 1.00 96.62 72 LYS A O 1
ATOM 628 N N . GLN A 1 73 ? -6.809 -9.453 19.999 1.00 96.19 73 GLN A N 1
ATOM 629 C CA . GLN A 1 73 ? -7.565 -8.652 20.970 1.00 96.19 73 GLN A CA 1
ATOM 630 C C . GLN A 1 73 ? -8.902 -8.146 20.415 1.00 96.19 73 GLN A C 1
ATOM 632 O O . GLN A 1 73 ? -9.855 -7.973 21.170 1.00 96.19 73 GLN A O 1
ATOM 637 N N . LYS A 1 74 ? -8.996 -7.944 19.096 1.00 92.88 74 LYS A N 1
ATOM 638 C CA . LYS A 1 74 ? -10.238 -7.568 18.404 1.00 92.88 74 LYS A CA 1
ATOM 639 C C . LYS A 1 74 ? -11.106 -8.772 18.009 1.00 92.88 74 LYS A C 1
ATOM 641 O O . LYS A 1 74 ? -12.096 -8.586 17.307 1.00 92.88 74 LYS A O 1
ATOM 646 N N . GLY A 1 75 ? -10.761 -9.984 18.452 1.00 93.62 75 GLY A N 1
ATOM 647 C CA . GLY A 1 75 ? -11.498 -11.210 18.137 1.00 93.62 75 GLY A CA 1
ATOM 648 C C . GLY A 1 75 ? -11.285 -11.718 16.708 1.00 93.62 75 GLY A C 1
ATOM 649 O O . GLY A 1 75 ? -12.138 -12.431 16.189 1.00 93.62 75 GLY A O 1
ATOM 650 N N . SER A 1 76 ? -10.174 -11.340 16.069 1.00 93.56 76 SER A N 1
ATOM 651 C CA . SER A 1 76 ? -9.801 -11.720 14.701 1.00 93.56 76 SER A CA 1
ATOM 652 C C . SER A 1 76 ? -8.417 -12.387 14.669 1.00 93.56 76 SER A C 1
ATOM 654 O O . SER A 1 76 ? -7.790 -12.622 15.703 1.00 93.56 76 SER A O 1
ATOM 656 N N . ASP A 1 77 ? -7.925 -12.700 13.475 1.00 95.00 77 ASP A N 1
ATOM 657 C CA . ASP A 1 77 ? -6.529 -13.055 13.206 1.00 95.00 77 ASP A CA 1
ATOM 658 C C . ASP A 1 77 ? -5.964 -12.173 12.081 1.00 95.00 77 ASP A C 1
ATOM 660 O O . ASP A 1 77 ? -6.703 -11.366 11.502 1.00 95.00 77 ASP A O 1
ATOM 664 N N . LEU A 1 78 ? -4.669 -12.312 11.789 1.00 95.81 78 LEU A N 1
ATOM 665 C CA . LEU A 1 78 ? -4.104 -11.811 10.535 1.00 95.81 78 LEU A CA 1
ATOM 666 C C . LEU A 1 78 ? -4.826 -12.457 9.337 1.00 95.81 78 LEU A C 1
ATOM 668 O O . LEU A 1 78 ? -5.344 -13.574 9.423 1.00 95.81 78 LEU A O 1
ATOM 672 N N . ALA A 1 79 ? -4.924 -11.717 8.233 1.00 94.62 79 ALA A N 1
ATOM 673 C CA . ALA A 1 79 ? -5.657 -12.177 7.061 1.00 94.62 79 ALA A CA 1
ATOM 674 C C . ALA A 1 79 ? -4.873 -13.265 6.323 1.00 94.62 79 ALA A C 1
ATOM 676 O O . ALA A 1 79 ? -3.702 -13.089 6.037 1.00 94.62 79 ALA A O 1
ATOM 677 N N . SER A 1 80 ? -5.529 -14.348 5.917 1.00 94.19 80 SER A N 1
ATOM 678 C CA . SER A 1 80 ? -4.923 -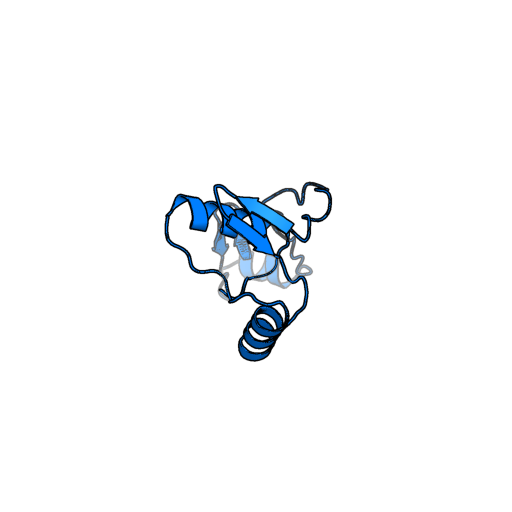15.340 5.022 1.00 94.19 80 SER A CA 1
ATOM 679 C C . SER A 1 80 ? -5.468 -15.187 3.604 1.00 94.19 80 SER A C 1
ATOM 681 O O . SER A 1 80 ? -6.618 -14.800 3.407 1.00 94.19 80 SER A O 1
ATOM 683 N N . ILE A 1 81 ? -4.620 -15.459 2.610 1.00 94.88 81 ILE A N 1
ATOM 684 C CA . ILE A 1 81 ? -4.960 -15.334 1.190 1.00 94.88 81 ILE A CA 1
ATOM 685 C C . ILE A 1 81 ? -5.263 -16.723 0.627 1.00 94.88 81 ILE A C 1
ATOM 687 O O . ILE A 1 81 ? -4.416 -17.614 0.643 1.00 94.88 81 ILE A O 1
ATOM 691 N N . HIS A 1 82 ? -6.462 -16.895 0.081 1.00 94.69 82 HIS A N 1
ATOM 692 C CA . HIS A 1 82 ? -6.969 -18.158 -0.456 1.00 94.69 82 HIS A CA 1
ATOM 693 C C . HIS A 1 82 ? -7.286 -18.097 -1.954 1.00 94.69 82 HIS A C 1
ATOM 695 O O . HIS A 1 82 ? -7.751 -19.079 -2.534 1.00 94.69 82 HIS A O 1
ATOM 701 N N . SER A 1 83 ? -7.067 -16.954 -2.610 1.00 96.06 83 SER A N 1
ATOM 702 C CA . SER A 1 83 ? -7.257 -16.825 -4.056 1.00 96.06 83 SER A CA 1
ATOM 703 C C . SER A 1 83 ? -6.437 -15.689 -4.663 1.00 96.06 83 SER A C 1
ATOM 705 O O . S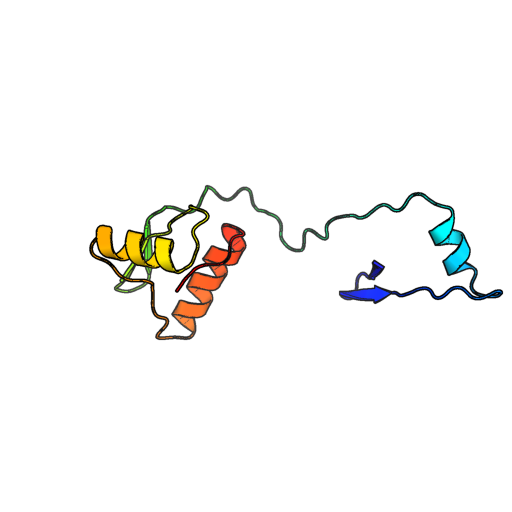ER A 1 83 ? -6.181 -14.679 -4.014 1.00 96.06 83 SER A O 1
ATOM 707 N N . ILE A 1 84 ? -6.129 -15.798 -5.958 1.00 96.69 84 ILE A N 1
ATOM 708 C CA . ILE A 1 84 ? -5.474 -14.723 -6.727 1.00 96.69 84 ILE A CA 1
ATOM 709 C C . ILE A 1 84 ? -6.297 -13.431 -6.662 1.00 96.69 84 ILE A C 1
ATOM 711 O O . ILE A 1 84 ? -5.757 -12.346 -6.489 1.00 96.69 84 ILE A O 1
ATOM 715 N N . SER A 1 85 ? -7.626 -13.538 -6.741 1.00 96.44 85 SER A N 1
ATOM 716 C CA . SER A 1 85 ? -8.510 -12.371 -6.661 1.00 96.44 85 SER A CA 1
ATOM 717 C C . SER A 1 85 ? -8.410 -11.626 -5.323 1.00 96.44 85 SER A C 1
ATOM 719 O O . SER A 1 85 ? -8.554 -10.409 -5.287 1.00 96.44 85 SER A O 1
ATOM 721 N N . GLU A 1 86 ? -8.150 -12.353 -4.236 1.00 95.12 86 GLU A N 1
ATOM 722 C CA . GLU A 1 86 ? -7.976 -11.791 -2.896 1.00 95.12 86 GLU A CA 1
ATOM 723 C C . GLU A 1 86 ? -6.598 -11.149 -2.735 1.00 95.12 86 GLU A C 1
ATOM 725 O O . GLU A 1 86 ? -6.499 -10.052 -2.194 1.00 95.12 86 GLU A O 1
ATOM 730 N N . GLN A 1 87 ? -5.559 -11.768 -3.305 1.00 95.38 87 GLN A N 1
ATOM 731 C CA . GLN A 1 87 ? -4.232 -11.163 -3.396 1.00 95.38 87 GLN A CA 1
ATOM 732 C C . GLN A 1 87 ? -4.280 -9.816 -4.128 1.00 95.38 87 GLN A C 1
ATOM 734 O O . GLN A 1 87 ? -3.834 -8.812 -3.584 1.00 95.38 87 GLN A O 1
ATOM 739 N N . VAL A 1 88 ? -4.884 -9.770 -5.322 1.00 95.75 88 VAL A N 1
ATOM 740 C CA . VAL A 1 88 ? -5.002 -8.535 -6.121 1.00 95.75 88 VAL A CA 1
ATOM 741 C C . VAL A 1 88 ? -5.769 -7.445 -5.363 1.00 95.75 88 VAL A C 1
ATOM 743 O O . VAL A 1 88 ? -5.411 -6.272 -5.430 1.00 95.75 88 VAL A O 1
ATOM 746 N N . PHE A 1 89 ? -6.805 -7.820 -4.609 1.00 93.69 89 PHE A N 1
ATOM 747 C CA . PHE A 1 89 ? -7.551 -6.887 -3.764 1.00 93.69 89 PHE A CA 1
ATOM 748 C C . PHE A 1 89 ? -6.688 -6.287 -2.638 1.00 93.69 89 PHE A C 1
ATOM 750 O O . PHE A 1 89 ? -6.728 -5.078 -2.414 1.00 93.69 89 PHE A O 1
ATOM 757 N N . LEU A 1 90 ? -5.882 -7.102 -1.950 1.00 93.06 90 LEU A N 1
ATOM 758 C CA . LEU A 1 90 ? -4.966 -6.624 -0.906 1.00 93.06 90 LEU A CA 1
ATOM 759 C C . LEU A 1 90 ? -3.804 -5.798 -1.478 1.00 93.06 90 LEU A C 1
ATOM 761 O O . LEU A 1 90 ? -3.379 -4.827 -0.854 1.00 93.06 90 LEU A O 1
ATOM 765 N N . GLU A 1 91 ? -3.319 -6.132 -2.673 1.00 91.88 91 GLU A N 1
ATOM 766 C CA . GLU A 1 91 ? -2.312 -5.338 -3.384 1.00 91.88 91 GLU A CA 1
ATOM 767 C C . GLU A 1 91 ? -2.830 -3.937 -3.742 1.00 91.88 91 GLU A C 1
ATOM 769 O O . GLU A 1 91 ? -2.086 -2.968 -3.597 1.00 91.88 91 GLU A O 1
ATOM 774 N N . ASP A 1 92 ? -4.100 -3.796 -4.147 1.00 89.81 92 ASP A N 1
ATOM 775 C CA . ASP A 1 92 ? -4.723 -2.478 -4.359 1.00 89.81 92 ASP A CA 1
ATOM 776 C C . ASP A 1 92 ? -4.716 -1.644 -3.070 1.00 89.81 92 ASP A C 1
ATOM 778 O O . ASP A 1 92 ? -4.363 -0.466 -3.088 1.00 89.81 92 ASP A O 1
ATOM 782 N N . ILE A 1 93 ? -5.016 -2.267 -1.925 1.00 89.44 93 ILE A N 1
ATOM 783 C CA . ILE A 1 93 ? -4.962 -1.599 -0.618 1.00 89.44 93 ILE A CA 1
ATOM 784 C C . ILE A 1 93 ? -3.541 -1.107 -0.320 1.00 89.44 93 ILE A C 1
ATOM 786 O O . ILE A 1 93 ? -3.367 0.062 0.020 1.00 89.44 93 ILE A O 1
ATOM 790 N N . VAL A 1 94 ? -2.523 -1.958 -0.499 1.00 88.69 94 VAL A N 1
ATOM 791 C CA . VAL A 1 94 ? -1.109 -1.594 -0.281 1.00 88.69 94 VAL A CA 1
ATOM 792 C C . VAL A 1 94 ? -0.690 -0.427 -1.172 1.00 88.69 94 VAL A C 1
ATOM 794 O O . VAL A 1 94 ? -0.050 0.509 -0.693 1.00 88.69 94 VAL A O 1
ATOM 797 N N . LYS A 1 95 ? -1.063 -0.450 -2.458 1.00 85.06 95 LYS A N 1
ATOM 798 C CA . LYS A 1 95 ? -0.737 0.625 -3.407 1.00 85.06 95 LYS A CA 1
ATOM 799 C C . LYS A 1 95 ? -1.370 1.955 -3.005 1.00 85.06 95 LYS A C 1
ATOM 801 O O . LYS A 1 95 ? -0.717 2.993 -3.073 1.00 85.06 95 LYS A O 1
ATOM 806 N N . ARG A 1 96 ? -2.624 1.920 -2.552 1.00 82.00 96 ARG A N 1
ATOM 807 C CA . ARG A 1 96 ? -3.399 3.116 -2.198 1.00 82.00 96 ARG A CA 1
ATOM 808 C C . ARG A 1 96 ? -2.995 3.718 -0.856 1.00 82.00 96 ARG A C 1
ATOM 810 O O . ARG A 1 96 ? -2.815 4.931 -0.776 1.00 82.00 96 ARG A O 1
ATOM 817 N N . ASP A 1 97 ? -2.833 2.893 0.179 1.00 79.75 97 ASP A N 1
ATOM 818 C CA . ASP A 1 97 ? -2.418 3.364 1.508 1.00 79.75 97 ASP A CA 1
ATOM 819 C C . ASP A 1 97 ? -0.907 3.637 1.576 1.00 79.75 97 ASP A C 1
ATOM 821 O O . ASP A 1 97 ? -0.462 4.469 2.367 1.00 79.75 97 ASP A O 1
ATOM 825 N N . GLY A 1 98 ? -0.111 2.992 0.719 1.00 80.25 98 GLY A N 1
ATOM 826 C CA . GLY A 1 98 ? 1.335 3.191 0.641 1.00 80.25 98 GLY A CA 1
ATOM 827 C C . GLY A 1 98 ? 2.122 2.512 1.764 1.00 80.25 98 GLY A C 1
ATOM 828 O O . GLY A 1 98 ? 3.273 2.884 1.997 1.00 80.25 98 GLY A O 1
ATOM 829 N N . PHE A 1 99 ? 1.526 1.532 2.452 1.00 81.44 99 PHE A N 1
ATOM 830 C CA . PHE A 1 99 ? 2.175 0.742 3.500 1.00 81.44 99 PHE A CA 1
ATOM 831 C C . PHE A 1 99 ? 2.030 -0.761 3.228 1.00 81.44 99 PHE A C 1
ATOM 833 O O . PHE A 1 99 ? 0.960 -1.199 2.800 1.00 81.44 99 PHE A O 1
ATOM 840 N N . PRO A 1 100 ? 3.075 -1.567 3.495 1.00 87.12 100 PRO A N 1
ATOM 841 C CA . PRO A 1 100 ? 2.964 -3.020 3.445 1.00 87.12 100 PRO A CA 1
ATOM 842 C C . PRO A 1 100 ? 2.032 -3.536 4.553 1.00 87.12 100 PRO A C 1
ATOM 844 O O . PRO A 1 100 ? 1.942 -2.940 5.628 1.00 87.12 100 PRO A O 1
ATOM 847 N N . LEU A 1 101 ? 1.360 -4.662 4.300 1.00 91.75 101 LEU A N 1
ATOM 848 C CA . LEU A 1 101 ? 0.456 -5.312 5.252 1.00 91.75 101 LEU A CA 1
ATOM 849 C C . LEU A 1 101 ? 1.135 -6.511 5.924 1.00 91.75 101 LEU A C 1
ATOM 851 O O . LEU A 1 101 ? 1.848 -7.271 5.270 1.00 91.75 101 LEU A O 1
ATOM 855 N N . TRP A 1 102 ? 0.860 -6.706 7.216 1.00 94.50 102 TRP A N 1
ATOM 856 C CA . TRP A 1 102 ? 1.075 -7.988 7.886 1.00 94.50 102 TRP A CA 1
ATOM 857 C C . TRP A 1 102 ? -0.142 -8.880 7.642 1.00 94.50 102 TRP A C 1
ATOM 859 O O . TRP A 1 102 ? -1.272 -8.461 7.902 1.00 94.50 102 TRP A O 1
ATOM 869 N N . ILE A 1 103 ? 0.102 -10.087 7.144 1.00 90.12 103 ILE A N 1
ATOM 870 C CA . ILE A 1 103 ? -0.893 -11.113 6.817 1.00 90.12 103 ILE A CA 1
ATOM 871 C C . ILE A 1 103 ? -0.423 -12.463 7.360 1.00 90.12 103 ILE A C 1
ATOM 873 O O . ILE A 1 103 ? 0.814 -12.636 7.479 1.00 90.12 103 ILE A O 1
#

Foldseek 3Di:
DQDPVRDDDDQDDDPPRVVVVVCVPDDDDDDPPCVDPLPVDPPDDQWDDDDPDIDGHDPDPDDLVVVQVVQVVVVHGFDDDDDPVVVVVVVVVCVNSVHDDRD

Secondary structure (DSSP, 8-state):
-B-TTSPBP-----TT-HHHHHHHHS---------S----PPPPPSEEEETTEEEE---S---HHHHHHHHHHTT--PPPP-SHHHHHHHHHHHHHH-SPPP-

pLDDT: mean 81.16, std 13.99, range [54.94, 97.62]